Protein AF-A0A554V6Q5-F1 (afdb_monomer)

Structure (mmCIF, N/CA/C/O backbone):
data_AF-A0A554V6Q5-F1
#
_entry.id   AF-A0A554V6Q5-F1
#
loop_
_atom_site.group_PDB
_atom_site.id
_atom_site.type_symbol
_atom_site.label_atom_id
_atom_site.label_alt_id
_atom_site.label_comp_id
_atom_site.label_asym_id
_atom_site.label_entity_id
_atom_site.label_seq_id
_atom_site.pdbx_PDB_ins_code
_atom_site.Cartn_x
_atom_site.Cartn_y
_atom_site.Cartn_z
_atom_site.occupancy
_atom_site.B_iso_or_equiv
_atom_site.auth_seq_id
_atom_site.auth_comp_id
_atom_site.auth_asym_id
_atom_site.auth_atom_id
_atom_site.pdbx_PDB_model_num
ATOM 1 N N . MET A 1 1 ? 22.802 18.021 6.546 1.00 41.88 1 MET A N 1
ATOM 2 C CA . MET A 1 1 ? 21.372 17.676 6.431 1.00 41.88 1 MET A CA 1
ATOM 3 C C . MET A 1 1 ? 21.286 16.164 6.492 1.00 41.88 1 MET A C 1
ATOM 5 O O . MET A 1 1 ? 21.921 15.521 5.670 1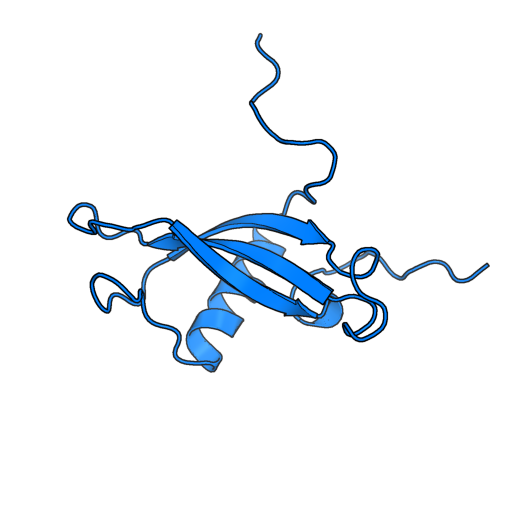.00 41.88 1 MET A O 1
ATOM 9 N N . GLY A 1 2 ? 20.685 15.627 7.556 1.00 44.28 2 GLY A N 1
ATOM 10 C CA . GLY A 1 2 ? 20.806 14.218 7.934 1.00 44.28 2 GLY A CA 1
ATOM 11 C C . GLY A 1 2 ? 20.225 13.276 6.888 1.00 44.28 2 GLY A C 1
ATOM 12 O O . GLY A 1 2 ? 19.132 13.509 6.379 1.00 44.28 2 GLY A O 1
ATOM 13 N N . SER A 1 3 ? 20.975 12.223 6.584 1.00 52.31 3 SER A N 1
ATOM 14 C CA . SER A 1 3 ? 20.512 11.051 5.855 1.00 52.31 3 SER A CA 1
ATOM 15 C C . SER A 1 3 ? 19.270 10.508 6.567 1.00 52.31 3 SER A C 1
ATOM 17 O O . SER A 1 3 ? 19.377 9.928 7.647 1.00 52.31 3 SER A O 1
ATOM 19 N N . ASN A 1 4 ? 18.090 10.796 6.008 1.00 56.38 4 ASN A N 1
ATOM 20 C CA . ASN A 1 4 ? 16.807 10.260 6.456 1.00 56.38 4 ASN A CA 1
ATOM 21 C C . ASN A 1 4 ? 16.935 8.742 6.593 1.00 56.38 4 ASN A C 1
ATOM 23 O O . ASN A 1 4 ? 17.539 8.121 5.723 1.00 56.38 4 ASN A O 1
ATOM 27 N N . GLY A 1 5 ? 16.393 8.171 7.671 1.00 59.12 5 GLY A N 1
ATOM 28 C CA . GLY A 1 5 ? 16.506 6.760 8.063 1.00 59.12 5 GLY A CA 1
ATOM 29 C C . GLY A 1 5 ? 15.844 5.753 7.115 1.00 59.12 5 GLY A C 1
ATOM 30 O O . GLY A 1 5 ? 15.179 4.829 7.572 1.00 59.12 5 GLY A O 1
ATOM 31 N N . ARG A 1 6 ? 16.010 5.925 5.804 1.00 64.25 6 ARG A N 1
ATOM 32 C CA . ARG A 1 6 ? 15.693 4.947 4.778 1.00 64.25 6 ARG A CA 1
ATOM 33 C C . ARG A 1 6 ? 16.827 3.938 4.722 1.00 64.25 6 ARG A C 1
ATOM 35 O O . ARG A 1 6 ? 18.001 4.301 4.624 1.00 64.25 6 ARG A O 1
ATOM 42 N N . ARG A 1 7 ? 16.466 2.664 4.784 1.00 72.31 7 ARG A N 1
ATOM 43 C CA . ARG A 1 7 ? 17.429 1.590 4.595 1.00 72.31 7 ARG A CA 1
ATOM 44 C C . ARG A 1 7 ? 17.718 1.408 3.102 1.00 72.31 7 ARG A C 1
ATOM 46 O O . ARG A 1 7 ? 16.792 1.529 2.305 1.00 72.31 7 ARG A O 1
ATOM 53 N N . PRO A 1 8 ? 18.973 1.147 2.706 1.00 75.12 8 PRO A N 1
ATOM 54 C CA . PRO A 1 8 ? 19.344 1.035 1.296 1.00 75.12 8 PRO A CA 1
ATOM 55 C C . PRO A 1 8 ? 18.651 -0.131 0.577 1.00 75.12 8 PRO A C 1
ATOM 57 O O . PRO A 1 8 ? 18.540 -0.094 -0.643 1.00 75.12 8 PRO A O 1
ATOM 60 N N . GLU A 1 9 ? 18.165 -1.140 1.306 1.00 78.56 9 GLU A N 1
ATOM 61 C CA . GLU A 1 9 ? 17.374 -2.238 0.739 1.00 78.56 9 GLU A CA 1
ATOM 62 C C . GLU A 1 9 ? 15.933 -1.859 0.337 1.00 78.56 9 GLU A C 1
ATOM 64 O O . GLU A 1 9 ? 15.252 -2.653 -0.315 1.00 78.56 9 GLU A O 1
ATOM 69 N N . ASN A 1 10 ? 15.456 -0.664 0.700 1.00 86.38 10 ASN A N 1
ATOM 70 C CA . ASN A 1 10 ? 14.104 -0.214 0.388 1.00 86.38 10 ASN A CA 1
ATOM 71 C C . ASN A 1 10 ? 14.051 0.517 -0.965 1.00 86.38 10 ASN A C 1
ATOM 73 O O . ASN A 1 10 ? 14.788 1.472 -1.211 1.00 86.38 10 ASN A O 1
ATOM 77 N N . THR A 1 11 ? 13.111 0.106 -1.812 1.00 88.56 11 THR A N 1
ATOM 78 C CA . THR A 1 11 ? 12.730 0.771 -3.061 1.00 88.56 11 THR A CA 1
ATOM 79 C C . THR A 1 11 ? 11.781 1.931 -2.752 1.00 88.56 11 THR A C 1
ATOM 81 O O . THR A 1 11 ? 10.717 1.733 -2.162 1.00 88.56 11 THR A O 1
ATOM 84 N N . GLU A 1 12 ? 12.168 3.147 -3.137 1.00 90.69 12 GLU A N 1
ATOM 85 C CA . GLU A 1 12 ? 11.289 4.317 -3.067 1.00 90.69 12 GLU A CA 1
ATOM 86 C C . GLU A 1 12 ? 10.188 4.207 -4.122 1.00 90.69 12 GLU A C 1
ATOM 88 O O . GLU A 1 12 ? 10.462 3.85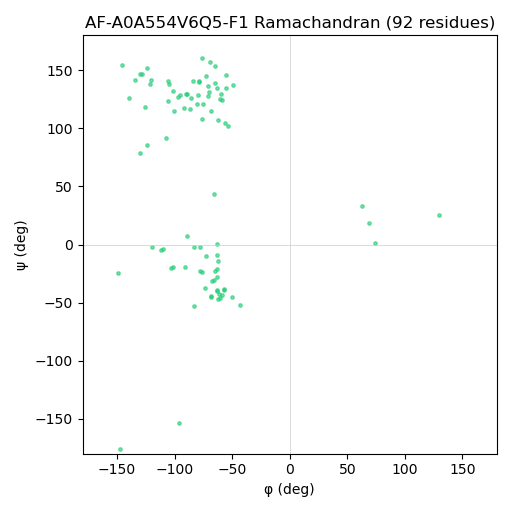1 -5.266 1.00 90.69 12 GLU A O 1
ATOM 93 N N . LEU A 1 13 ? 8.955 4.533 -3.728 1.00 90.81 13 LEU A N 1
ATOM 94 C CA . LEU A 1 13 ? 7.812 4.565 -4.635 1.00 90.81 13 LEU A CA 1
ATOM 95 C C . LEU A 1 13 ? 7.478 5.996 -5.039 1.00 90.81 13 LEU A C 1
ATOM 97 O O . LEU A 1 13 ? 7.331 6.885 -4.190 1.00 90.81 13 LEU A O 1
ATOM 101 N N . SER A 1 14 ? 7.293 6.188 -6.338 1.00 92.00 14 SER A N 1
ATOM 102 C CA . SER A 1 14 ? 6.771 7.412 -6.936 1.00 92.00 14 SER A CA 1
ATOM 103 C C . SER A 1 14 ? 5.288 7.583 -6.591 1.00 92.00 14 SER A C 1
ATOM 105 O O . SER A 1 14 ? 4.585 6.604 -6.347 1.00 92.00 14 SER A O 1
ATOM 107 N N . ASP A 1 15 ? 4.762 8.809 -6.636 1.00 92.88 15 ASP A N 1
ATOM 108 C CA . ASP A 1 15 ? 3.325 9.065 -6.440 1.00 92.88 15 ASP A CA 1
ATOM 109 C C . ASP A 1 15 ? 2.391 8.188 -7.306 1.00 92.88 15 ASP A C 1
ATOM 111 O O . ASP A 1 15 ? 1.454 7.619 -6.744 1.00 92.88 15 ASP A O 1
ATOM 115 N N . PRO A 1 16 ? 2.631 7.976 -8.620 1.00 93.56 16 PRO A N 1
ATOM 116 C CA . PRO A 1 16 ? 1.801 7.061 -9.409 1.00 93.56 16 PRO A CA 1
ATOM 117 C C . PRO A 1 16 ? 1.916 5.591 -8.978 1.00 93.56 16 PRO A C 1
ATOM 119 O O . PRO A 1 16 ? 0.959 4.841 -9.119 1.00 93.56 16 PRO A O 1
ATOM 122 N N . GLU A 1 17 ? 3.064 5.159 -8.454 1.00 94.12 17 GLU A N 1
ATOM 123 C CA . GLU A 1 17 ? 3.248 3.784 -7.968 1.00 94.12 17 GLU A CA 1
ATOM 124 C C . GLU A 1 17 ? 2.511 3.590 -6.639 1.00 94.12 17 GLU A C 1
ATOM 126 O O . GLU A 1 17 ? 1.867 2.567 -6.427 1.00 94.12 17 GLU A O 1
ATOM 131 N N . LYS A 1 18 ? 2.515 4.610 -5.771 1.00 94.88 18 LYS A N 1
ATOM 132 C CA . LYS A 1 18 ? 1.714 4.627 -4.539 1.00 94.88 18 LYS A CA 1
ATOM 133 C C . LYS A 1 18 ? 0.213 4.592 -4.820 1.00 94.88 18 LYS A C 1
ATOM 135 O O . LYS A 1 18 ? -0.505 3.907 -4.099 1.00 94.88 18 LYS A O 1
ATOM 140 N N . ASP A 1 19 ? -0.253 5.292 -5.852 1.00 94.88 19 ASP A N 1
ATOM 141 C CA . ASP A 1 19 ? -1.658 5.258 -6.281 1.00 94.88 19 ASP A CA 1
ATOM 142 C C . ASP A 1 19 ? -2.083 3.843 -6.707 1.00 94.88 19 ASP A C 1
ATOM 144 O O . ASP A 1 19 ? -3.117 3.347 -6.268 1.00 94.88 19 ASP A O 1
ATOM 148 N N . LEU A 1 20 ? -1.226 3.130 -7.449 1.00 94.44 20 LEU A N 1
ATOM 149 C CA . LEU A 1 20 ? -1.465 1.727 -7.814 1.00 94.44 20 LEU A CA 1
ATOM 150 C C . LEU A 1 20 ? -1.509 0.801 -6.593 1.00 94.44 20 LEU A C 1
ATOM 152 O O . LEU A 1 20 ? -2.363 -0.083 -6.526 1.00 94.44 20 LEU A O 1
ATOM 156 N N . VAL A 1 21 ? -0.627 1.013 -5.610 1.00 94.81 21 VAL A N 1
ATOM 157 C CA . VAL A 1 21 ? -0.671 0.271 -4.339 1.00 94.81 21 VAL A CA 1
ATOM 158 C C . VAL A 1 21 ? -1.997 0.516 -3.618 1.00 94.81 21 VAL A C 1
ATOM 160 O O . VAL A 1 21 ? -2.611 -0.442 -3.154 1.00 94.81 21 VAL A O 1
ATOM 163 N N . LEU A 1 22 ? -2.455 1.768 -3.526 1.00 95.12 22 LEU A N 1
ATOM 164 C CA . LEU A 1 22 ? -3.732 2.098 -2.884 1.00 95.12 22 LEU A CA 1
ATOM 165 C C . LEU A 1 22 ? -4.911 1.452 -3.613 1.00 95.12 22 LEU A C 1
ATOM 167 O O . LEU A 1 22 ? -5.709 0.777 -2.968 1.00 95.12 22 LEU A O 1
ATOM 171 N N . ALA A 1 23 ? -4.955 1.556 -4.941 1.00 94.12 23 ALA A N 1
ATOM 172 C CA . ALA A 1 23 ? -5.986 0.913 -5.749 1.00 94.12 23 ALA A CA 1
ATOM 173 C C . ALA A 1 23 ? -6.018 -0.609 -5.527 1.00 94.12 23 ALA A C 1
ATOM 175 O O . ALA A 1 23 ? -7.091 -1.203 -5.438 1.00 94.12 23 ALA A O 1
ATOM 176 N N . HIS A 1 24 ? -4.852 -1.247 -5.380 1.00 93.06 24 HIS A N 1
ATOM 177 C CA . HIS A 1 24 ? -4.780 -2.671 -5.062 1.00 93.06 24 HIS A CA 1
ATOM 178 C C . HIS A 1 24 ? -5.285 -2.989 -3.648 1.00 93.06 24 HIS A C 1
ATOM 180 O O . HIS A 1 24 ? -6.032 -3.944 -3.463 1.00 93.06 24 HIS A O 1
ATOM 186 N N . VAL A 1 25 ? -4.900 -2.194 -2.645 1.00 93.19 25 VAL A N 1
ATOM 187 C CA . VAL A 1 25 ? -5.380 -2.320 -1.255 1.00 93.19 25 VAL A CA 1
ATOM 188 C C . VAL A 1 25 ? -6.908 -2.211 -1.192 1.00 93.19 25 VAL A C 1
ATOM 190 O O . VAL A 1 25 ? -7.549 -2.962 -0.453 1.00 93.19 25 VAL A O 1
ATOM 193 N N . GLU A 1 26 ? -7.494 -1.316 -1.988 1.00 93.25 26 GLU A N 1
ATOM 194 C CA . GLU A 1 26 ? -8.943 -1.171 -2.130 1.00 93.25 26 GLU A CA 1
ATOM 195 C C . GLU A 1 26 ? -9.587 -2.379 -2.830 1.00 93.25 26 GLU A C 1
ATOM 197 O O . GLU A 1 26 ? -10.590 -2.893 -2.331 1.00 93.25 26 GLU A O 1
ATOM 202 N N . ASP A 1 27 ? -9.000 -2.874 -3.926 1.00 93.31 27 ASP A N 1
ATOM 203 C CA . ASP A 1 27 ? -9.483 -4.044 -4.682 1.00 93.31 27 ASP A CA 1
ATOM 204 C C . ASP A 1 27 ? -9.546 -5.315 -3.819 1.00 93.31 27 ASP A C 1
ATOM 206 O O . ASP A 1 27 ? -10.560 -6.017 -3.805 1.00 93.31 27 ASP A O 1
ATOM 210 N N . ILE A 1 28 ? -8.515 -5.564 -3.004 1.00 92.19 28 ILE A N 1
ATOM 211 C CA . ILE A 1 28 ? -8.495 -6.709 -2.077 1.00 92.19 28 ILE A CA 1
ATOM 212 C C . ILE A 1 28 ? -9.339 -6.480 -0.813 1.00 92.19 28 ILE A C 1
ATOM 214 O O . ILE A 1 28 ? -9.430 -7.364 0.043 1.00 92.19 28 ILE A O 1
ATOM 218 N N . GLY A 1 29 ? -9.941 -5.295 -0.658 1.00 92.25 29 GLY A N 1
ATOM 219 C CA . GLY A 1 29 ? -10.753 -4.933 0.501 1.00 92.25 29 GLY A CA 1
ATOM 220 C C . GLY A 1 29 ? -9.970 -4.929 1.815 1.00 92.25 29 GLY A C 1
ATOM 221 O O . GLY A 1 29 ? -10.526 -5.276 2.864 1.00 92.25 29 GLY A O 1
ATOM 222 N N . ALA A 1 30 ? -8.681 -4.578 1.772 1.00 90.94 30 ALA A N 1
ATOM 223 C CA . ALA A 1 30 ? -7.821 -4.593 2.945 1.00 90.94 30 ALA A CA 1
ATOM 224 C C . ALA A 1 30 ? -8.284 -3.568 3.990 1.00 90.94 30 ALA A C 1
ATOM 226 O O . ALA A 1 30 ? -8.663 -2.434 3.696 1.00 90.94 30 ALA A O 1
ATOM 227 N N . LYS A 1 3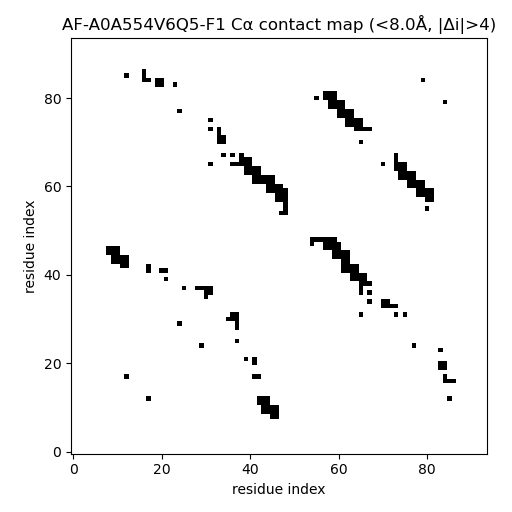1 ? -8.238 -3.991 5.254 1.00 94.00 31 LYS A N 1
ATOM 228 C CA . LYS A 1 31 ? -8.620 -3.186 6.415 1.00 94.00 31 LYS A CA 1
ATOM 229 C C . LYS A 1 31 ? -7.502 -3.215 7.433 1.00 94.00 31 LYS A C 1
ATOM 231 O O . LYS A 1 31 ? -6.819 -4.226 7.591 1.00 94.00 31 LYS A O 1
ATOM 236 N N . CYS A 1 32 ? -7.334 -2.115 8.154 1.00 93.44 32 CYS A N 1
ATOM 237 C CA . CYS A 1 32 ? -6.392 -2.057 9.253 1.00 93.44 32 CYS A CA 1
ATOM 238 C C . CYS A 1 32 ? -6.801 -3.103 10.295 1.00 93.44 32 CYS A C 1
ATOM 240 O O . CYS A 1 32 ? -7.934 -3.089 10.774 1.00 93.44 32 CYS A O 1
ATOM 242 N N . HIS A 1 33 ? -5.882 -3.995 10.662 1.00 91.19 33 HIS A N 1
ATOM 243 C CA . HIS A 1 33 ? -6.170 -5.050 11.633 1.00 91.19 33 HIS A CA 1
ATOM 244 C C . HIS A 1 33 ? -6.529 -4.499 13.025 1.00 91.19 33 HIS A C 1
ATOM 246 O O . HIS A 1 33 ? -7.276 -5.138 13.757 1.00 91.19 33 HIS A O 1
ATOM 252 N N . SER A 1 34 ? -6.023 -3.312 13.378 1.00 93.44 34 SER A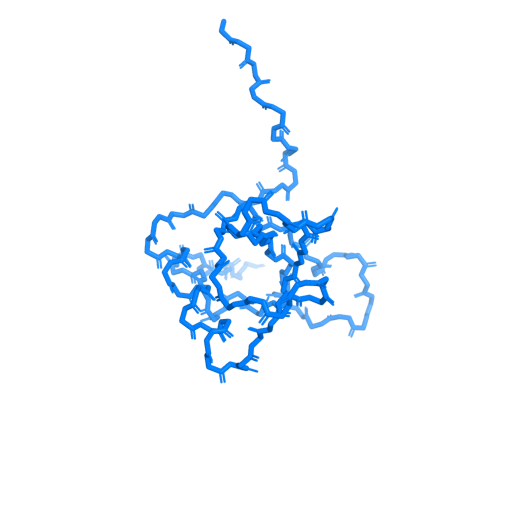 N 1
ATOM 253 C CA . SER A 1 34 ? -6.258 -2.691 14.686 1.00 93.44 34 SER A CA 1
ATOM 254 C C . SER A 1 34 ? -7.591 -1.939 14.754 1.00 93.44 34 SER A C 1
ATOM 256 O O . SER A 1 34 ? -8.391 -2.220 15.639 1.00 93.44 34 SER A O 1
ATOM 258 N N . CYS A 1 35 ? -7.867 -1.018 13.823 1.00 94.06 35 CYS A N 1
ATOM 259 C CA . CYS A 1 35 ? -9.056 -0.154 13.906 1.00 94.06 35 CYS A CA 1
ATOM 260 C C . CYS A 1 35 ? -10.130 -0.418 12.835 1.00 94.06 35 CYS A C 1
ATOM 262 O O . CYS A 1 35 ? -11.178 0.221 12.849 1.00 94.06 35 CYS A O 1
ATOM 264 N N . GLY A 1 36 ? -9.883 -1.318 11.877 1.00 93.50 36 GLY A N 1
ATOM 265 C CA . GLY A 1 36 ? -10.814 -1.625 10.784 1.00 93.50 36 GLY A CA 1
ATOM 266 C C . GLY A 1 36 ? -10.915 -0.559 9.684 1.00 93.50 36 GLY A C 1
ATOM 267 O O . GLY A 1 36 ? -11.692 -0.741 8.747 1.00 93.50 36 GLY A O 1
ATOM 268 N N . GLY A 1 37 ? -10.146 0.531 9.777 1.00 92.44 37 GLY A N 1
ATOM 269 C CA . GLY A 1 37 ? -10.108 1.593 8.770 1.00 92.44 37 GLY A CA 1
ATOM 270 C C . GLY A 1 37 ? -9.555 1.123 7.421 1.00 92.44 37 GLY A C 1
ATOM 271 O O . GLY A 1 37 ? -8.766 0.181 7.359 1.00 92.44 37 GLY A O 1
ATOM 272 N N . THR A 1 38 ? -9.961 1.799 6.350 1.00 93.75 38 THR A N 1
ATOM 273 C CA . THR A 1 38 ? -9.553 1.508 4.962 1.00 93.75 38 THR A CA 1
ATOM 274 C C . THR A 1 38 ? -8.641 2.580 4.369 1.00 93.75 38 THR A C 1
ATOM 276 O O . THR A 1 38 ? -8.180 2.433 3.245 1.00 93.75 38 THR A O 1
ATOM 279 N N . ASP A 1 39 ? -8.384 3.665 5.105 1.00 93.94 39 ASP A N 1
ATOM 280 C CA . ASP A 1 39 ? -7.534 4.755 4.635 1.00 93.94 39 ASP A CA 1
ATOM 281 C C . ASP A 1 39 ? -6.076 4.530 5.057 1.00 93.94 39 ASP A C 1
ATOM 283 O O . ASP A 1 39 ? -5.745 4.473 6.251 1.00 93.94 39 ASP A O 1
ATOM 287 N N . PHE A 1 40 ? -5.207 4.397 4.055 1.00 95.56 40 PHE A N 1
ATOM 288 C CA . PHE A 1 40 ? -3.786 4.127 4.232 1.00 95.56 40 PHE A CA 1
ATOM 289 C C . PHE A 1 40 ? -2.917 5.183 3.541 1.00 95.56 40 PHE A C 1
ATOM 291 O O . PHE A 1 40 ? -3.296 5.813 2.553 1.00 95.56 40 PHE A O 1
ATOM 298 N N . ALA A 1 41 ? -1.722 5.384 4.083 1.00 96.06 41 ALA A N 1
ATOM 299 C CA . ALA A 1 41 ? -0.600 6.044 3.437 1.00 96.06 41 ALA A CA 1
ATOM 300 C C . ALA A 1 41 ? 0.434 4.988 3.026 1.00 96.06 41 ALA A C 1
ATOM 302 O O . ALA A 1 41 ? 0.719 4.072 3.800 1.00 96.06 41 ALA A O 1
ATOM 303 N N . VAL A 1 42 ? 1.004 5.136 1.830 1.00 95.81 42 VAL A N 1
ATOM 304 C CA . VAL A 1 42 ? 1.984 4.197 1.267 1.00 95.81 42 VAL A CA 1
ATOM 305 C C . VAL A 1 42 ? 3.406 4.701 1.515 1.00 95.81 42 VAL A C 1
ATOM 307 O O . VAL A 1 42 ? 3.733 5.849 1.199 1.00 95.81 42 VAL A O 1
ATOM 310 N N . GLY A 1 43 ? 4.236 3.838 2.098 1.00 93.62 43 GLY A N 1
ATOM 311 C CA . GLY A 1 43 ? 5.656 4.069 2.350 1.00 93.62 43 GLY A CA 1
ATOM 312 C C . GLY A 1 43 ? 6.561 3.475 1.268 1.00 93.62 43 GLY A C 1
ATOM 313 O O . GLY A 1 43 ? 6.162 3.324 0.116 1.00 93.62 43 GLY A O 1
ATOM 314 N N . ASP A 1 44 ? 7.797 3.154 1.648 1.00 92.44 44 ASP A N 1
ATOM 315 C CA . ASP A 1 44 ? 8.750 2.473 0.767 1.00 92.44 44 ASP A CA 1
ATOM 316 C C . ASP A 1 44 ? 8.409 0.968 0.631 1.00 92.44 44 ASP A C 1
ATOM 318 O O . ASP A 1 44 ? 7.724 0.386 1.482 1.00 92.44 44 ASP A O 1
ATOM 322 N N . ALA A 1 45 ? 8.921 0.323 -0.419 1.00 92.19 45 ALA A N 1
ATOM 323 C CA . ALA A 1 45 ? 8.769 -1.110 -0.670 1.00 92.19 45 ALA A CA 1
ATOM 324 C C . ALA A 1 45 ? 10.061 -1.883 -0.374 1.00 92.19 45 ALA A C 1
ATOM 326 O O . ALA A 1 45 ? 11.153 -1.431 -0.700 1.00 92.19 45 ALA A O 1
ATOM 327 N N . LEU A 1 46 ? 9.952 -3.073 0.208 1.00 90.19 46 LEU A N 1
ATOM 328 C CA . LEU A 1 46 ? 11.066 -3.989 0.440 1.00 90.19 46 LEU A CA 1
ATOM 329 C C . LEU A 1 46 ? 10.979 -5.153 -0.545 1.00 90.19 46 LEU A C 1
ATOM 331 O O . LEU A 1 46 ? 9.971 -5.856 -0.567 1.00 90.19 46 LEU A O 1
ATOM 335 N N . TYR A 1 47 ? 12.031 -5.376 -1.331 1.00 87.06 47 TYR A N 1
ATOM 336 C CA . TYR A 1 47 ? 12.110 -6.536 -2.216 1.00 87.06 47 TYR A CA 1
ATOM 337 C C . TYR A 1 47 ? 12.303 -7.824 -1.409 1.00 87.06 47 TYR A C 1
ATOM 339 O O . TYR A 1 47 ? 13.221 -7.909 -0.592 1.00 87.06 47 TYR A O 1
ATOM 347 N N . LEU A 1 48 ? 11.457 -8.828 -1.642 1.00 83.25 48 LEU A N 1
ATOM 348 C CA . LEU A 1 48 ? 11.479 -10.089 -0.901 1.00 83.25 48 LEU A CA 1
ATOM 349 C C . LEU A 1 48 ? 12.121 -11.251 -1.676 1.00 83.25 48 LEU A C 1
ATOM 351 O O . LEU A 1 48 ? 12.625 -12.192 -1.062 1.00 83.25 48 LEU A O 1
ATOM 355 N N . GLY A 1 49 ? 12.203 -11.154 -3.008 1.00 68.81 49 GLY A N 1
ATOM 356 C CA . GLY A 1 49 ? 12.600 -12.252 -3.904 1.00 68.81 49 GLY A CA 1
ATOM 357 C C . GLY A 1 49 ? 14.024 -12.815 -3.744 1.00 68.81 49 GLY A C 1
ATOM 358 O O . GLY A 1 49 ? 14.393 -13.737 -4.465 1.00 68.81 49 GLY A O 1
ATOM 359 N N . PHE A 1 50 ? 14.842 -12.310 -2.813 1.00 61.47 50 PHE A N 1
ATOM 360 C CA . PHE A 1 50 ? 16.143 -12.907 -2.465 1.00 61.47 50 PHE A CA 1
ATOM 361 C C . PHE A 1 50 ? 16.119 -13.741 -1.170 1.00 61.47 50 PHE A C 1
ATOM 363 O O . PHE A 1 50 ? 17.020 -14.549 -0.944 1.00 61.47 50 PHE A O 1
ATOM 370 N N . LEU A 1 51 ? 15.126 -13.561 -0.294 1.00 60.00 51 LEU A N 1
ATOM 371 C CA . LEU A 1 51 ? 15.200 -14.080 1.077 1.00 60.00 51 LEU A CA 1
ATOM 372 C C . LEU A 1 51 ? 14.613 -15.488 1.246 1.00 60.00 51 LEU A C 1
ATOM 374 O O . LEU A 1 51 ? 14.986 -16.183 2.194 1.00 60.00 51 LEU A O 1
ATOM 378 N N . PHE A 1 52 ? 13.768 -15.957 0.322 1.00 55.22 52 PHE A N 1
ATOM 379 C CA . PHE A 1 52 ? 13.079 -17.239 0.471 1.00 55.22 52 PHE A CA 1
ATOM 380 C C . PHE A 1 52 ? 13.017 -18.030 -0.840 1.00 55.22 52 PHE A C 1
ATOM 382 O O . PHE A 1 52 ? 12.514 -17.571 -1.855 1.00 55.22 52 PHE A O 1
ATOM 389 N N . ARG A 1 53 ? 13.480 -19.287 -0.796 1.00 53.19 53 ARG A N 1
ATOM 390 C CA . ARG A 1 53 ? 13.546 -20.227 -1.938 1.00 53.19 53 ARG A CA 1
ATOM 391 C C . ARG A 1 53 ? 12.176 -20.611 -2.532 1.00 53.19 53 ARG A C 1
ATOM 393 O O . ARG A 1 53 ? 12.137 -21.277 -3.561 1.00 53.19 53 ARG A O 1
ATOM 400 N N . SER A 1 54 ? 11.087 -20.234 -1.867 1.00 59.28 54 SER A N 1
ATOM 401 C CA . SER A 1 54 ? 9.705 -20.558 -2.244 1.00 59.28 54 SER A CA 1
ATOM 402 C C . SER A 1 54 ? 8.850 -19.320 -2.508 1.00 59.28 54 SER A C 1
ATOM 404 O O . SER A 1 54 ? 7.666 -19.472 -2.796 1.00 59.28 54 SER A O 1
ATOM 406 N N . GLU A 1 55 ? 9.405 -18.123 -2.327 1.00 59.62 55 GLU A N 1
ATOM 407 C CA . GLU A 1 55 ? 8.666 -16.886 -2.552 1.00 59.62 55 GLU A CA 1
ATOM 408 C C . GLU A 1 55 ? 8.721 -16.538 -4.035 1.00 59.62 55 GLU A C 1
ATOM 410 O O . GLU A 1 55 ? 9.727 -16.798 -4.703 1.00 59.62 55 GLU A O 1
ATOM 415 N N . ASP A 1 56 ? 7.599 -16.047 -4.555 1.00 61.97 56 ASP A N 1
ATOM 416 C CA . ASP A 1 56 ? 7.463 -15.704 -5.964 1.00 61.97 56 ASP A CA 1
ATOM 417 C C . ASP A 1 56 ? 8.574 -14.716 -6.343 1.00 61.97 56 ASP A C 1
ATOM 419 O O . ASP A 1 56 ? 8.880 -13.779 -5.593 1.00 61.97 56 ASP A O 1
ATOM 423 N N . GLN A 1 57 ? 9.226 -14.963 -7.482 1.00 69.50 57 GLN A N 1
ATOM 424 C CA . GLN A 1 57 ? 10.175 -13.993 -8.025 1.00 69.50 57 GLN A CA 1
ATOM 425 C C . GLN A 1 57 ? 9.43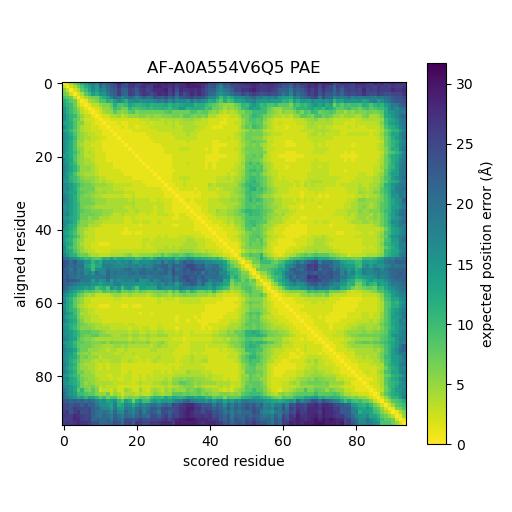2 -12.659 -8.176 1.00 69.50 57 GLN A C 1
ATOM 427 O O . GLN A 1 57 ? 8.231 -12.655 -8.408 1.00 69.50 57 GLN A O 1
ATOM 432 N N . ASP A 1 58 ? 10.111 -11.530 -7.974 1.00 79.06 58 ASP A N 1
ATOM 433 C CA . ASP A 1 58 ? 9.468 -10.218 -8.113 1.00 79.06 58 ASP A CA 1
ATOM 434 C C . ASP A 1 58 ? 8.409 -9.862 -7.037 1.00 79.06 58 ASP A C 1
ATOM 436 O O . ASP A 1 58 ? 7.652 -8.904 -7.202 1.00 79.06 58 ASP A O 1
ATOM 440 N N . ALA A 1 59 ? 8.409 -10.541 -5.880 1.00 86.75 59 ALA A N 1
ATOM 441 C CA . ALA A 1 59 ? 7.604 -10.161 -4.714 1.00 86.75 59 ALA A CA 1
ATOM 442 C C . ALA A 1 59 ? 8.212 -9.004 -3.892 1.00 86.75 59 ALA A C 1
ATOM 444 O O . ALA A 1 59 ? 9.416 -8.952 -3.616 1.00 86.75 59 ALA A O 1
ATOM 445 N N . TYR A 1 60 ? 7.347 -8.103 -3.431 1.00 90.00 60 TYR A N 1
ATOM 446 C CA . TYR A 1 60 ? 7.656 -6.960 -2.578 1.00 90.00 60 TYR A CA 1
ATOM 447 C C . TYR A 1 60 ? 6.712 -6.907 -1.375 1.00 90.00 60 TYR A C 1
ATOM 449 O O . TYR A 1 60 ? 5.525 -7.206 -1.484 1.00 90.00 60 TYR A O 1
ATOM 457 N N . MET A 1 61 ? 7.219 -6.441 -0.235 1.00 91.62 61 MET A N 1
ATOM 458 C CA . MET A 1 61 ? 6.400 -5.963 0.876 1.00 91.62 61 MET A CA 1
ATOM 459 C C . MET A 1 61 ? 6.369 -4.440 0.847 1.00 91.62 61 MET A C 1
ATOM 461 O O . MET A 1 61 ? 7.392 -3.792 1.058 1.00 91.62 61 MET A O 1
ATOM 465 N N . VAL A 1 62 ? 5.198 -3.858 0.617 1.00 93.94 62 VAL A N 1
ATOM 466 C CA . VAL A 1 62 ? 5.015 -2.405 0.638 1.00 93.94 62 VAL A CA 1
ATOM 467 C C . VAL A 1 62 ? 4.524 -1.967 2.010 1.00 93.94 62 VAL A C 1
ATOM 469 O O . VAL A 1 62 ? 3.548 -2.513 2.528 1.00 93.94 62 VAL A O 1
ATOM 472 N N . ALA A 1 63 ? 5.194 -0.979 2.605 1.00 94.88 63 ALA A N 1
ATOM 473 C CA . ALA A 1 63 ? 4.793 -0.431 3.893 1.00 94.88 63 ALA A CA 1
ATOM 474 C C . ALA A 1 63 ? 3.489 0.373 3.768 1.00 94.88 63 ALA A C 1
ATOM 476 O O . ALA A 1 63 ? 3.368 1.262 2.923 1.00 94.88 63 ALA A O 1
ATOM 477 N N . LEU A 1 64 ? 2.538 0.107 4.660 1.00 95.81 64 LEU A N 1
ATOM 478 C CA . LEU A 1 64 ? 1.283 0.839 4.788 1.00 95.81 64 LEU A CA 1
ATOM 479 C C . LEU A 1 64 ? 1.180 1.448 6.185 1.00 95.81 64 LEU A C 1
ATOM 481 O O . LEU A 1 64 ? 1.554 0.837 7.185 1.00 95.81 64 LEU A O 1
ATOM 485 N N . THR A 1 65 ? 0.642 2.659 6.268 1.00 96.19 65 THR A N 1
ATOM 486 C CA . THR A 1 65 ? 0.328 3.317 7.540 1.00 96.19 65 THR A CA 1
ATOM 487 C C . THR A 1 65 ? -1.132 3.735 7.539 1.00 96.19 65 THR A C 1
ATOM 489 O O . THR A 1 65 ? -1.543 4.532 6.703 1.00 96.19 65 THR A O 1
ATOM 492 N N . CYS A 1 66 ? -1.931 3.196 8.455 1.00 95.94 66 CYS A N 1
ATOM 493 C CA . CYS A 1 66 ? -3.308 3.621 8.663 1.00 95.94 66 CYS A CA 1
ATOM 494 C C . CYS A 1 66 ? -3.330 5.105 9.040 1.00 95.94 66 CYS A C 1
ATOM 496 O O . CYS A 1 66 ? -2.611 5.519 9.950 1.00 95.94 66 CYS A O 1
ATOM 498 N N . LYS A 1 67 ? -4.158 5.903 8.358 1.00 95.75 67 LYS A N 1
ATOM 499 C CA . LYS A 1 67 ? -4.250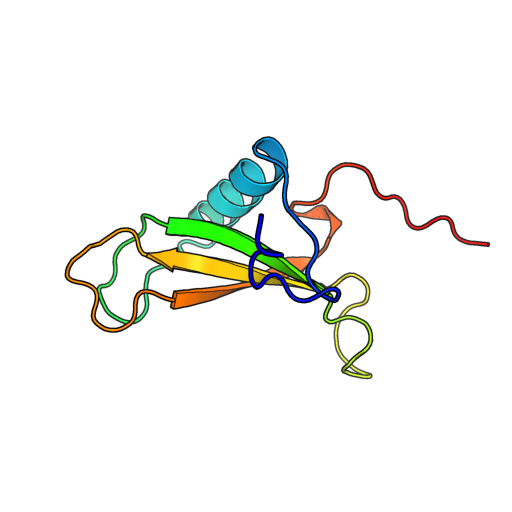 7.347 8.628 1.00 95.75 67 LYS A CA 1
ATOM 500 C C . LYS A 1 67 ? -5.170 7.700 9.795 1.00 95.75 67 LYS A C 1
ATOM 502 O O . LYS A 1 67 ? -5.295 8.877 10.122 1.00 95.75 67 LYS A O 1
ATOM 507 N N . ASN A 1 68 ? -5.818 6.715 10.420 1.00 93.94 68 ASN A N 1
ATOM 508 C CA . ASN A 1 68 ? -6.611 6.955 11.619 1.00 93.94 68 ASN A CA 1
ATOM 509 C C . ASN A 1 68 ? -5.676 7.335 12.790 1.00 93.94 68 ASN A C 1
ATOM 511 O O . ASN A 1 68 ? -4.889 6.481 13.211 1.00 93.94 68 ASN A O 1
ATOM 515 N N . PRO A 1 69 ? -5.745 8.571 13.325 1.00 91.31 69 PRO A N 1
ATOM 516 C CA . PRO A 1 69 ? -4.862 9.019 14.403 1.00 91.31 69 PRO A CA 1
ATOM 517 C C . PRO A 1 69 ? -5.077 8.256 15.716 1.00 91.31 69 PRO A C 1
ATOM 519 O O . PRO A 1 69 ? -4.159 8.189 16.528 1.00 91.31 69 PRO A O 1
ATOM 522 N N . ASP A 1 70 ? -6.253 7.653 15.905 1.00 93.44 70 ASP A N 1
ATOM 523 C CA . ASP A 1 70 ? -6.595 6.850 17.084 1.00 93.44 70 ASP A CA 1
ATOM 524 C C . ASP A 1 70 ? -6.224 5.362 16.924 1.00 93.44 70 ASP A C 1
ATOM 526 O O . ASP A 1 70 ? -6.606 4.523 17.739 1.00 93.44 70 ASP A O 1
ATOM 530 N N . CYS A 1 71 ? -5.514 4.993 15.852 1.00 93.44 71 CYS A N 1
ATOM 531 C CA . CYS A 1 71 ? -5.101 3.614 15.623 1.00 93.44 71 CYS A CA 1
ATOM 532 C C . CYS A 1 71 ? -3.936 3.226 16.543 1.00 93.44 71 CYS A C 1
ATOM 534 O O . CYS A 1 71 ? -2.854 3.804 16.460 1.00 93.44 71 CYS A O 1
ATOM 536 N N . GLU A 1 72 ? -4.131 2.200 17.372 1.00 92.38 72 GLU A N 1
ATOM 537 C CA . GLU A 1 72 ? -3.101 1.708 18.298 1.00 92.38 72 GLU A CA 1
ATOM 538 C C . GLU A 1 72 ? -1.917 1.061 17.564 1.00 92.38 72 GLU A C 1
ATOM 540 O O . GLU A 1 72 ? -0.776 1.138 18.022 1.00 92.38 72 GLU A O 1
ATOM 545 N N . VAL A 1 73 ? -2.176 0.437 16.407 1.00 93.62 73 VAL A N 1
ATOM 546 C CA . VAL A 1 73 ? -1.152 -0.208 15.570 1.00 93.62 73 VAL A CA 1
ATOM 547 C C . VAL A 1 73 ? -1.298 0.270 14.119 1.00 93.62 73 VAL A C 1
ATOM 549 O O . VAL A 1 73 ? -1.873 -0.433 13.283 1.00 93.62 73 VAL A O 1
ATOM 552 N N . PRO A 1 74 ? -0.815 1.485 13.794 1.00 92.12 74 PRO A N 1
ATOM 553 C CA . PRO A 1 74 ? -1.057 2.096 12.491 1.00 92.12 74 PRO A CA 1
ATOM 554 C C . PRO A 1 74 ? -0.192 1.497 11.379 1.00 92.12 74 PRO A C 1
ATOM 556 O O . PRO A 1 74 ? -0.574 1.574 10.217 1.00 92.12 74 PRO A O 1
ATOM 559 N N . HIS A 1 75 ? 0.952 0.893 11.697 1.00 93.62 75 HIS A N 1
ATOM 560 C CA . HIS A 1 75 ? 1.881 0.371 10.694 1.00 93.62 75 HIS A CA 1
ATOM 561 C C . HIS A 1 75 ? 1.566 -1.082 10.330 1.00 93.62 75 HIS A C 1
ATOM 563 O O . HIS A 1 75 ? 1.440 -1.944 11.198 1.00 93.62 75 HIS A O 1
ATOM 569 N N . THR A 1 76 ? 1.470 -1.357 9.034 1.00 91.88 76 THR A N 1
ATOM 570 C CA . THR A 1 76 ? 1.272 -2.694 8.467 1.00 91.88 76 THR A CA 1
ATOM 571 C C . THR A 1 76 ? 1.976 -2.796 7.109 1.00 91.88 76 THR A C 1
ATOM 573 O O . THR A 1 76 ? 2.686 -1.875 6.703 1.00 91.88 76 THR A O 1
ATOM 576 N N . GLY A 1 77 ? 1.827 -3.915 6.407 1.00 92.25 77 GLY A N 1
ATOM 577 C CA . GLY A 1 77 ? 2.398 -4.108 5.080 1.00 92.25 77 GLY A CA 1
ATOM 578 C C . GLY A 1 77 ? 1.504 -4.970 4.201 1.00 92.25 77 GLY A C 1
ATOM 579 O O . GLY A 1 77 ? 0.717 -5.770 4.705 1.00 92.25 77 GLY A O 1
ATOM 580 N N . VAL A 1 78 ? 1.630 -4.793 2.889 1.00 91.62 78 VAL A N 1
ATOM 581 C CA . VAL A 1 78 ? 0.948 -5.611 1.878 1.00 91.62 78 VAL A CA 1
ATOM 582 C C . VAL A 1 78 ? 1.979 -6.267 0.968 1.00 91.62 78 VAL A C 1
ATOM 584 O O . VAL A 1 78 ? 2.968 -5.637 0.591 1.00 91.62 78 VAL A O 1
ATOM 587 N N . HIS A 1 79 ? 1.758 -7.539 0.638 1.00 90.81 79 HIS A N 1
ATOM 588 C CA . HIS A 1 79 ? 2.573 -8.249 -0.341 1.00 90.81 79 HIS A CA 1
ATOM 589 C C . HIS A 1 79 ? 2.035 -7.999 -1.742 1.00 90.81 79 HIS A C 1
ATOM 591 O O . HIS A 1 79 ? 0.854 -8.233 -1.989 1.00 90.81 79 HIS A O 1
ATOM 597 N N . LEU A 1 80 ? 2.909 -7.544 -2.635 1.00 89.56 80 LEU A N 1
ATOM 598 C CA . LEU A 1 80 ? 2.601 -7.277 -4.034 1.00 89.56 80 LEU A CA 1
ATOM 599 C C . LEU A 1 80 ? 3.695 -7.841 -4.930 1.00 89.56 80 LEU A C 1
ATOM 601 O O . LEU A 1 80 ? 4.880 -7.723 -4.630 1.00 89.56 80 LEU A O 1
ATOM 605 N N . HIS A 1 81 ? 3.297 -8.393 -6.064 1.00 88.00 81 HIS A N 1
ATOM 606 C CA . HIS A 1 81 ? 4.190 -8.637 -7.182 1.00 88.00 81 HIS A CA 1
ATOM 607 C C . HIS A 1 81 ? 4.537 -7.309 -7.865 1.00 88.00 81 HIS A C 1
ATOM 609 O O . HIS A 1 81 ? 3.695 -6.414 -7.970 1.00 88.00 81 HIS A O 1
ATOM 615 N N . ARG A 1 82 ? 5.765 -7.186 -8.369 1.00 86.00 82 ARG A N 1
ATOM 616 C CA . ARG A 1 82 ? 6.290 -6.007 -9.074 1.00 86.00 82 ARG A CA 1
ATOM 617 C C . ARG A 1 82 ? 5.305 -5.415 -10.078 1.00 86.00 82 ARG A C 1
ATOM 619 O O . ARG A 1 82 ? 5.001 -4.228 -10.005 1.00 86.00 82 ARG A O 1
ATOM 626 N N . ASP A 1 83 ? 4.774 -6.246 -10.975 1.00 86.62 83 ASP A N 1
ATOM 627 C CA . ASP A 1 83 ? 3.863 -5.823 -12.052 1.00 86.62 83 ASP A CA 1
ATOM 628 C C . ASP A 1 83 ? 2.545 -5.209 -11.560 1.00 86.62 83 ASP A C 1
ATOM 630 O O . ASP A 1 83 ? 1.831 -4.575 -12.336 1.00 86.62 83 ASP A O 1
ATOM 634 N N . GLN A 1 84 ? 2.206 -5.373 -10.280 1.00 86.25 84 GLN A N 1
ATOM 635 C CA . GLN A 1 84 ? 0.990 -4.799 -9.712 1.00 86.25 84 GLN A CA 1
ATOM 636 C C . GLN A 1 84 ? 1.132 -3.303 -9.407 1.00 86.25 84 GLN A C 1
ATOM 638 O O . GLN A 1 84 ? 0.116 -2.616 -9.335 1.00 86.25 84 GLN A O 1
ATOM 643 N N . PHE A 1 85 ? 2.354 -2.780 -9.232 1.00 87.06 85 PHE A N 1
ATOM 644 C CA . PHE A 1 85 ? 2.537 -1.395 -8.776 1.00 87.06 85 PHE A CA 1
ATOM 645 C C . PHE A 1 85 ? 3.795 -0.676 -9.284 1.00 87.06 85 PHE A C 1
ATOM 647 O O . PHE A 1 85 ? 3.776 0.550 -9.369 1.00 87.06 85 PHE A O 1
ATOM 654 N N . LEU A 1 86 ? 4.863 -1.389 -9.657 1.00 82.12 86 LEU A N 1
ATOM 655 C CA . LEU A 1 86 ? 6.080 -0.780 -10.200 1.00 82.12 86 LEU A CA 1
ATOM 656 C C . LEU A 1 86 ? 5.945 -0.601 -11.712 1.00 82.12 86 LEU A C 1
ATOM 658 O O . LEU A 1 86 ? 5.865 -1.567 -12.472 1.00 82.12 86 LEU A O 1
ATOM 662 N N . ARG A 1 87 ? 5.957 0.652 -12.173 1.00 72.75 87 ARG A N 1
ATOM 663 C CA . ARG A 1 87 ? 5.910 0.983 -13.602 1.00 72.75 87 ARG A CA 1
ATOM 664 C C . ARG A 1 87 ? 7.272 1.487 -14.054 1.00 72.75 87 ARG A C 1
ATOM 666 O O . ARG A 1 87 ? 7.525 2.684 -14.023 1.00 72.75 87 ARG A O 1
ATOM 673 N N . GL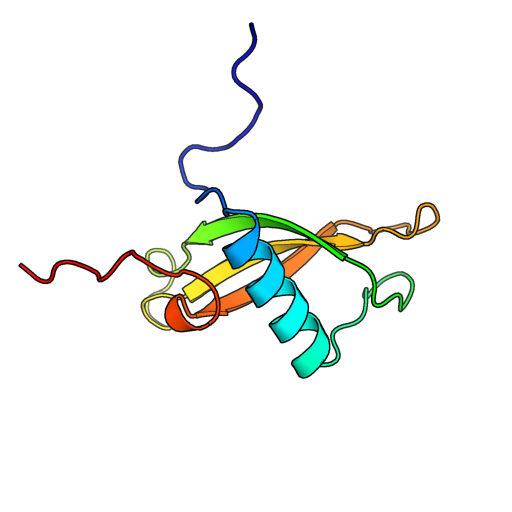Y A 1 88 ? 8.12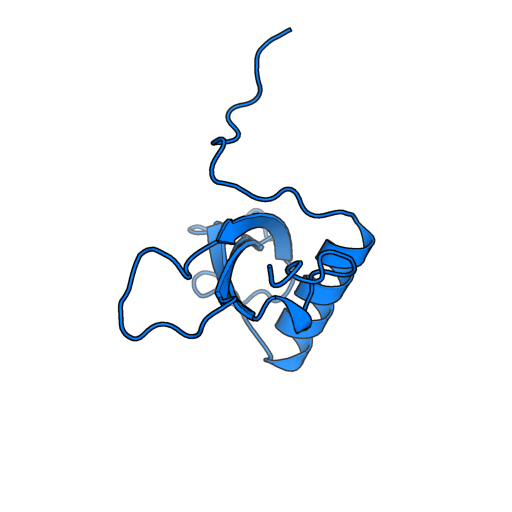5 0.582 -14.538 1.00 60.12 88 GLY A N 1
ATOM 674 C CA . GLY A 1 88 ? 9.331 0.990 -15.272 1.00 60.12 88 GLY A CA 1
ATOM 675 C C . GLY A 1 88 ? 10.655 0.379 -14.840 1.00 60.12 88 GLY A C 1
ATOM 676 O O . GLY A 1 88 ? 11.697 0.953 -15.133 1.00 60.12 88 GLY A O 1
ATOM 677 N N . ALA A 1 89 ? 10.660 -0.797 -14.227 1.00 48.84 89 ALA A N 1
ATOM 678 C CA . ALA A 1 89 ? 11.877 -1.588 -14.197 1.00 48.84 89 ALA A CA 1
ATOM 679 C C . ALA A 1 89 ? 11.559 -2.956 -14.792 1.00 48.84 89 ALA A C 1
ATOM 681 O O . ALA A 1 89 ? 11.211 -3.884 -14.077 1.00 48.8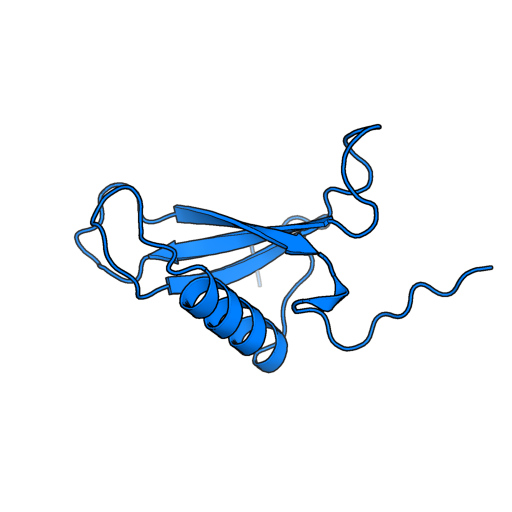4 89 ALA A O 1
ATOM 682 N N . SER A 1 90 ? 11.635 -3.079 -16.113 1.00 42.94 90 SER A N 1
ATOM 683 C CA . SER A 1 90 ? 11.864 -4.381 -16.729 1.00 42.94 90 SER A CA 1
ATOM 684 C C . SER A 1 90 ? 13.185 -4.891 -16.162 1.00 42.94 90 SER A C 1
ATOM 686 O O . SER A 1 90 ? 14.183 -4.174 -16.212 1.00 42.94 90 SER A O 1
ATOM 688 N N . HIS A 1 91 ? 13.204 -6.078 -15.566 1.00 42.88 91 HIS A N 1
ATOM 689 C CA . HIS A 1 91 ? 14.468 -6.732 -15.256 1.00 42.88 91 HIS A CA 1
ATOM 690 C C . HIS A 1 91 ? 15.164 -6.973 -16.607 1.00 42.88 91 HIS A C 1
ATOM 692 O O . HIS A 1 91 ? 14.692 -7.786 -17.405 1.00 42.88 91 HIS A O 1
ATOM 698 N N . GLU A 1 92 ? 16.217 -6.209 -16.921 1.00 41.62 92 GLU A N 1
ATOM 699 C CA . GLU A 1 92 ? 17.120 -6.559 -18.015 1.00 41.62 92 GLU A CA 1
ATOM 700 C C . GLU A 1 92 ? 17.647 -7.964 -17.715 1.00 41.62 92 GLU A C 1
ATOM 702 O O . GLU A 1 92 ? 18.438 -8.179 -16.799 1.00 41.62 92 GLU A O 1
ATOM 707 N N . SER A 1 93 ? 17.115 -8.937 -18.451 1.00 41.38 93 SER A N 1
ATOM 708 C CA . SER A 1 93 ? 17.637 -10.292 -18.494 1.00 41.38 93 SER A CA 1
ATOM 709 C C . SER A 1 93 ? 18.888 -10.242 -19.365 1.00 41.38 93 SER A C 1
ATOM 711 O O . SER A 1 93 ? 18.774 -10.046 -20.577 1.00 41.38 93 SER A O 1
ATOM 713 N N . ALA A 1 94 ? 20.059 -10.367 -18.747 1.00 34.12 94 ALA A N 1
ATOM 714 C CA . ALA A 1 94 ? 21.318 -10.657 -19.426 1.00 34.12 94 ALA A CA 1
ATOM 715 C C . ALA A 1 94 ? 21.784 -12.061 -19.039 1.00 34.12 94 ALA A C 1
ATOM 717 O O . ALA A 1 94 ? 21.731 -12.380 -17.829 1.00 34.12 94 ALA A O 1
#

Nearest PDB structures (foldseek):
  6e8r-assembly2_B  TM=4.405E-01  e=1.254E+00  Homo sapiens
  6n5x-assembly1_A  TM=4.449E-01  e=1.624E+00  Homo sapiens
  6n5y-assembly1_A  TM=4.358E-01  e=1.848E+00  Homo sapiens
  8hl4-assembly1_S28E  TM=4.547E-01  e=4.871E+00  Sulfolobus acidocaldarius DSM 639

Secondary structure (DSSP, 8-state):
----S--TTEEPPPHHHHHHHHHHHHHTT---TTT----EEEEEEEE-TTT-TTSPTTEEEEEEEE--TT-SS-EEEEEEEGGGT--S------

pLDDT: mean 82.18, std 17.1, range [34.12, 96.19]

Solvent-accessible surface area (backbone atoms only — not comparable to full-atom values): 5787 Å² total; per-residue (Å²): 133,80,84,67,93,70,58,88,74,46,45,81,62,51,73,73,29,39,50,35,46,50,55,48,42,58,73,73,63,53,52,40,90,67,72,62,49,72,57,67,44,72,54,48,27,34,73,44,49,84,81,43,101,83,53,57,77,55,28,28,40,34,34,34,31,45,67,55,87,88,38,91,59,33,71,52,70,46,80,43,50,44,86,68,33,61,87,84,74,78,79,83,84,125

Mean predicted aligned error: 7.96 Å

Radius of gyration: 14.3 Å; Cα contacts (8 Å, |Δi|>4): 136; chains: 1; bounding box: 32×38×38 Å

Foldseek 3Di:
DDDPPDDPQWAFADPQLQVLVLVVLVVVVPADPQPRDSDKDWGTKGQDQPPDPPDDHQKIWIWIAAPPPPGPCRIDTDIDGCVSRPDDDDPPDD

Sequence (94 aa):
MGSNGRRPENTELSDPEKDLVLAHVEDIGAKCHSCGGTDFAVGDALYLGFLFRSEDQDAYMVALTCKNPDCEVPHTGVHLHRDQFLRGASHESA